Protein AF-A0A5Q4BZB0-F1 (afdb_monomer)

Organism: NCBI:txid2078593

Foldseek 3Di:
DDDDDDDDDDDDDDDDDDDDDDDDDDDDDDDDDDDDDDPDPPPPPPPPPPPPPCPPPDVVVVVVVVVLLVVQLVPPVSQVVVCVVPVDNSVVVVVVCVVCPCVVPPPDDPPVVVVVVVVVVVVVVVVVVVVVVVVVVVVVVD

Solvent-accessible surface area (backbone atoms only — not comparable to full-atom values): 9557 Å² total; per-residue (Å²): 133,84,86,82,89,86,82,90,82,84,88,77,86,83,87,81,80,88,86,85,86,83,92,86,86,81,85,87,88,88,82,86,86,81,92,73,92,72,92,68,82,70,79,78,75,79,71,67,75,74,73,83,71,70,82,82,63,53,68,69,55,53,56,51,48,49,54,50,44,58,57,27,44,78,33,70,68,52,25,51,52,47,21,73,75,72,69,49,53,44,53,57,54,58,57,59,52,57,76,51,64,58,73,78,65,81,73,72,78,54,67,65,61,54,51,53,51,50,54,53,51,52,50,52,51,52,54,50,51,53,51,51,53,51,52,57,51,57,69,70,75,111

Secondary structure (DSSP, 8-state):
--------------------------------PPP------------------GGG--HHHHHHHHHHHHHHHT-HHHHHHHHHHH---HHHHHHHHGGGGGGGTTT---HHHHHHHHHHHHHHHHHHHHHHHHHHHHTT--

Radius of gyration: 41.56 Å; Cα contacts (8 Å, |Δi|>4): 26; chains: 1; bounding box: 82×92×112 Å

pLDDT: mean 72.16, std 22.71, range [32.41, 97.12]

Structure (mmCIF, N/CA/C/O backbone):
data_AF-A0A5Q4BZB0-F1
#
_entry.id   AF-A0A5Q4BZB0-F1
#
loop_
_atom_site.group_PDB
_atom_site.id
_atom_site.type_symbol
_atom_site.label_atom_id
_atom_site.label_alt_id
_atom_site.label_comp_id
_atom_site.label_asym_id
_atom_site.label_entity_id
_atom_site.label_seq_id
_atom_site.pdbx_PDB_ins_code
_atom_site.Cartn_x
_atom_site.Cartn_y
_atom_site.Cartn_z
_atom_site.occupancy
_atom_site.B_iso_or_equiv
_atom_site.auth_seq_id
_atom_site.auth_comp_id
_atom_site.auth_asym_id
_atom_site.auth_atom_id
_atom_site.pdbx_PDB_model_num
ATOM 1 N N . MET A 1 1 ? -21.413 -44.314 48.214 1.00 42.22 1 MET A N 1
ATOM 2 C CA . MET A 1 1 ? -20.699 -43.179 48.841 1.00 42.22 1 MET A CA 1
ATOM 3 C C . MET A 1 1 ? -21.452 -41.899 48.501 1.00 42.22 1 MET A C 1
ATOM 5 O O . MET A 1 1 ? -22.197 -41.896 47.534 1.00 42.22 1 MET A O 1
ATOM 9 N N . LYS A 1 2 ? -21.358 -40.912 49.389 1.00 46.25 2 LYS A N 1
ATOM 10 C CA . LYS A 1 2 ? -22.311 -39.823 49.653 1.00 46.25 2 LYS A CA 1
ATOM 11 C C . LYS A 1 2 ? -22.724 -38.962 48.442 1.00 46.25 2 LYS A C 1
ATOM 13 O O . LYS A 1 2 ? -21.881 -38.518 47.673 1.00 46.25 2 LYS A O 1
ATOM 18 N N . GLN A 1 3 ? -24.032 -38.693 48.387 1.00 47.78 3 GLN A N 1
ATOM 19 C CA . GLN A 1 3 ? -24.663 -37.466 47.884 1.00 47.78 3 GLN A CA 1
ATOM 20 C C . GLN A 1 3 ? -23.951 -36.218 48.414 1.00 47.78 3 GLN A C 1
ATOM 22 O O . GLN A 1 3 ? -23.628 -36.187 49.599 1.00 47.78 3 GL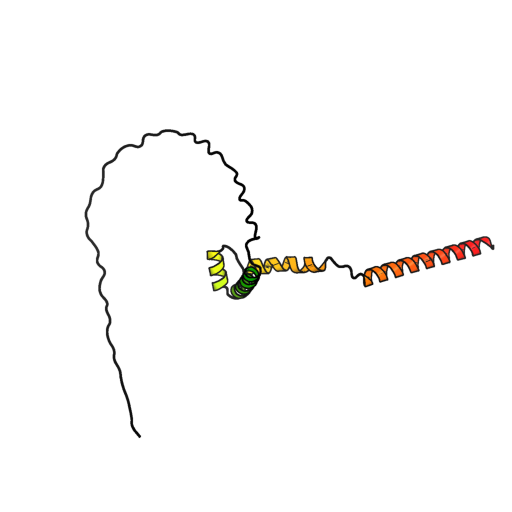N A O 1
ATOM 27 N N . LEU A 1 4 ? -23.861 -35.165 47.599 1.00 50.41 4 LEU A N 1
ATOM 28 C CA . LEU A 1 4 ? -24.091 -33.807 48.087 1.00 50.41 4 LEU A CA 1
ATOM 29 C C . LEU A 1 4 ? -24.712 -32.956 46.967 1.00 50.41 4 LEU A C 1
ATOM 31 O O . LEU A 1 4 ? -24.095 -32.695 45.938 1.00 50.41 4 LEU A O 1
ATOM 35 N N . GLN A 1 5 ? -25.978 -32.608 47.186 1.00 46.75 5 GLN A N 1
ATOM 36 C CA . GLN A 1 5 ? -26.670 -31.464 46.604 1.00 46.75 5 GLN A CA 1
ATOM 37 C C . GLN A 1 5 ? -26.275 -30.209 47.394 1.00 46.75 5 GLN A C 1
ATOM 39 O O . GLN A 1 5 ? -26.107 -30.320 48.608 1.00 46.75 5 GLN A O 1
ATOM 44 N N . SER A 1 6 ? -26.216 -29.057 46.726 1.00 44.56 6 SER A N 1
ATOM 45 C CA . SER A 1 6 ? -26.505 -27.698 47.234 1.00 44.56 6 SER A CA 1
ATOM 46 C C . SER A 1 6 ? -26.038 -26.690 46.164 1.00 44.56 6 SER A C 1
ATOM 48 O O . SER A 1 6 ? -25.091 -26.964 45.437 1.00 44.56 6 SER A O 1
ATOM 50 N N . ASP A 1 7 ? -26.634 -25.528 45.928 1.00 40.44 7 ASP A N 1
ATOM 51 C CA . ASP A 1 7 ? -27.818 -24.899 46.494 1.00 40.44 7 ASP A CA 1
ATOM 52 C C . ASP A 1 7 ? -28.341 -23.871 45.480 1.00 40.44 7 ASP A C 1
ATOM 54 O O . ASP A 1 7 ? -27.577 -23.253 44.735 1.00 40.44 7 ASP A O 1
ATOM 58 N N . VAL A 1 8 ? -29.655 -23.687 45.484 1.00 37.59 8 VAL A N 1
ATOM 59 C CA . VAL A 1 8 ? -30.348 -22.568 44.850 1.00 37.59 8 VAL A CA 1
ATOM 60 C C . VAL A 1 8 ? -30.207 -21.362 45.774 1.00 37.59 8 VAL A C 1
ATOM 62 O O . VAL A 1 8 ? -30.525 -21.458 46.953 1.00 37.59 8 VAL A O 1
ATOM 65 N N . SER A 1 9 ? -29.849 -20.192 45.241 1.00 41.38 9 SER A N 1
ATOM 66 C CA . SER A 1 9 ? -30.293 -18.943 45.862 1.00 41.38 9 SER A CA 1
ATOM 67 C C . SER A 1 9 ? -30.527 -17.858 44.817 1.00 41.38 9 SER A C 1
ATOM 69 O O . SER A 1 9 ? -29.621 -17.400 44.124 1.00 41.38 9 SER A O 1
ATOM 71 N N . GLN A 1 10 ? -31.806 -17.519 44.690 1.00 41.19 10 GLN A N 1
ATOM 72 C CA . GLN A 1 10 ? -32.354 -16.373 43.980 1.00 41.19 10 GLN A CA 1
ATOM 73 C C . GLN A 1 10 ? -32.201 -15.084 44.815 1.00 41.19 10 GLN A C 1
ATOM 75 O O . GLN A 1 10 ? -32.040 -15.143 46.033 1.00 41.19 10 GLN A O 1
ATOM 80 N N . LYS A 1 11 ? -32.531 -13.964 44.147 1.00 34.69 11 LYS A N 1
ATOM 81 C CA . LYS A 1 11 ? -32.977 -12.644 44.659 1.00 34.69 11 LYS A CA 1
ATOM 82 C C . LYS A 1 11 ? -31.821 -11.648 44.875 1.00 34.69 11 LYS A C 1
ATOM 84 O O . LYS A 1 11 ? -30.815 -11.991 45.471 1.00 34.69 11 LYS A O 1
ATOM 89 N N . HIS A 1 12 ? -31.869 -10.406 44.393 1.00 36.38 12 HIS A N 1
ATOM 90 C CA . HIS A 1 12 ? -33.009 -9.498 44.271 1.00 36.38 12 HIS A CA 1
ATOM 91 C C . HIS A 1 12 ? -32.915 -8.579 43.048 1.00 36.38 12 HIS A C 1
ATOM 93 O O . HIS A 1 12 ? -31.840 -8.112 42.678 1.00 36.38 12 HIS A O 1
ATOM 99 N N . GLU A 1 13 ? -34.087 -8.282 42.493 1.00 35.94 13 GLU A N 1
ATOM 100 C CA . GLU A 1 13 ? -34.347 -7.106 41.673 1.00 35.94 13 GLU A CA 1
ATOM 101 C C . GLU A 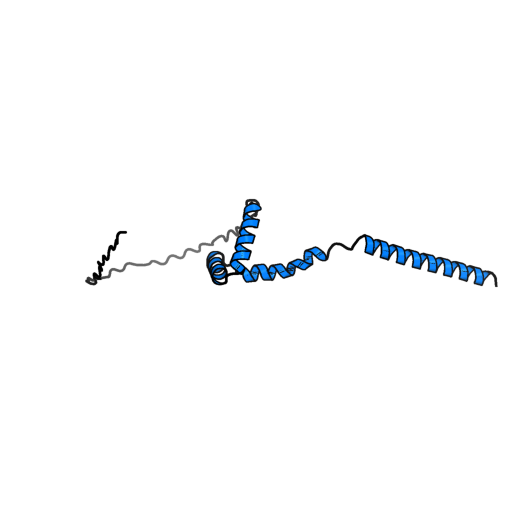1 13 ? -34.215 -5.825 42.507 1.00 35.94 13 GLU A C 1
ATOM 103 O O . GLU A 1 13 ? -34.581 -5.804 43.682 1.00 35.94 13 GLU A O 1
ATOM 108 N N . HIS A 1 14 ? -33.773 -4.741 41.873 1.00 37.31 14 HIS A N 1
ATOM 109 C CA . HIS A 1 14 ? -34.123 -3.391 42.299 1.00 37.31 14 HIS A CA 1
ATOM 110 C C . HIS A 1 14 ? -34.515 -2.594 41.054 1.00 37.31 14 HIS A C 1
ATOM 112 O O . HIS A 1 14 ? -33.680 -2.088 40.307 1.00 37.31 14 HIS A O 1
ATOM 118 N N . VAL A 1 15 ? -35.822 -2.545 40.818 1.00 40.22 15 VAL A N 1
ATOM 119 C CA . VAL A 1 15 ? -36.488 -1.510 40.035 1.00 40.22 15 VAL A CA 1
ATOM 120 C C . VAL A 1 15 ? -36.764 -0.380 41.014 1.00 40.22 15 VAL A C 1
ATOM 122 O O . VAL A 1 15 ? -37.556 -0.601 41.921 1.00 40.22 15 VAL A O 1
ATOM 125 N N . GLU A 1 16 ? -36.178 0.811 40.851 1.00 38.12 16 GLU A N 1
ATOM 126 C CA . GLU A 1 16 ? -36.820 2.006 41.411 1.00 38.12 16 GLU A CA 1
ATOM 127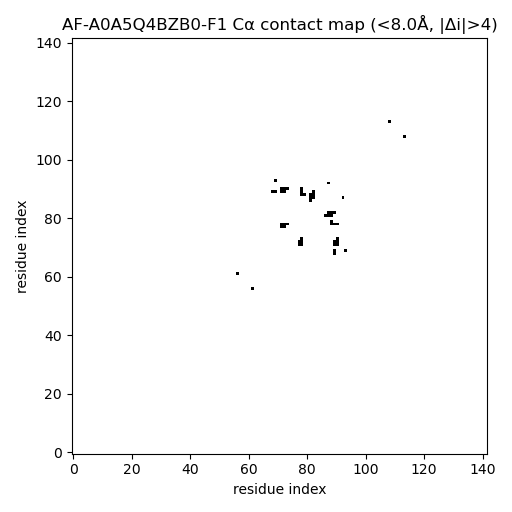 C C . GLU A 1 16 ? -36.385 3.336 40.763 1.00 38.12 16 GLU A C 1
ATOM 129 O O . GLU A 1 16 ? -35.291 3.843 40.980 1.00 38.12 16 GLU A O 1
ATOM 134 N N . LEU A 1 17 ? -37.323 3.859 39.966 1.00 38.44 17 LEU A N 1
ATOM 135 C CA . LEU A 1 17 ? -37.802 5.246 39.873 1.00 38.44 17 LEU A CA 1
ATOM 136 C C . LEU A 1 17 ? -36.871 6.386 39.406 1.00 38.44 17 LEU A C 1
ATOM 138 O O . LEU A 1 17 ? -36.005 6.901 40.107 1.00 38.44 17 LEU A O 1
ATOM 142 N N . LEU A 1 18 ? -37.250 6.904 38.230 1.00 46.09 18 LEU A N 1
ATOM 143 C CA . LEU A 1 18 ? -37.176 8.317 37.848 1.00 46.09 18 LEU A CA 1
ATOM 144 C C . LEU A 1 18 ? -37.685 9.242 38.967 1.00 46.09 18 LEU A C 1
ATOM 146 O O . LEU A 1 18 ? -38.674 8.922 39.628 1.00 46.09 18 LEU A O 1
ATOM 150 N N . PRO A 1 19 ? -37.160 10.474 39.016 1.00 41.56 19 PRO A N 1
ATOM 151 C CA . PRO A 1 19 ? -38.048 11.610 39.232 1.00 41.56 19 PRO A CA 1
ATOM 152 C C . PRO A 1 19 ? -37.891 12.712 38.169 1.00 41.56 19 PRO A C 1
ATOM 154 O O . PRO A 1 19 ? -36.803 13.163 37.828 1.00 41.56 19 PRO A O 1
ATOM 157 N N . SER A 1 20 ? -39.036 13.194 37.701 1.00 36.47 20 SER A N 1
ATOM 158 C CA . SER A 1 20 ? -39.284 14.566 37.231 1.00 36.47 20 SER A CA 1
ATOM 159 C C . SER A 1 20 ? -40.643 14.983 37.831 1.00 36.47 20 SER A C 1
ATOM 161 O O . SER A 1 20 ? -41.348 14.086 38.305 1.00 36.47 20 SER A O 1
ATOM 163 N N . PRO A 1 21 ? -41.125 16.242 37.774 1.00 48.94 21 PRO A N 1
ATOM 164 C CA . PRO A 1 21 ? -40.503 17.556 37.545 1.00 48.94 21 PRO A CA 1
ATOM 165 C C . PRO A 1 21 ? -40.942 18.603 38.613 1.00 48.94 21 PRO A C 1
ATOM 167 O O . PRO A 1 21 ? -41.899 18.373 39.332 1.00 48.94 21 PRO A O 1
ATOM 170 N N . THR A 1 22 ? -40.326 19.791 38.648 1.00 34.47 22 THR A N 1
ATOM 171 C CA . THR A 1 22 ? -40.958 21.118 38.913 1.00 34.47 22 THR A CA 1
ATOM 172 C C . THR A 1 22 ? -39.844 22.159 38.735 1.00 34.47 22 THR A C 1
ATOM 174 O O . THR A 1 22 ? -38.801 22.025 39.361 1.00 34.47 22 THR A O 1
ATOM 177 N N . GLY A 1 23 ? -39.896 23.139 37.834 1.00 35.84 23 GLY A N 1
ATOM 178 C CA . GLY A 1 23 ? -40.979 24.095 37.626 1.00 35.84 23 GLY A CA 1
ATOM 179 C C . GLY A 1 23 ? -40.617 25.378 38.378 1.00 35.84 23 GLY A C 1
ATOM 180 O O . GLY A 1 23 ? -40.589 25.330 39.600 1.00 35.84 23 GLY A O 1
ATOM 181 N N . ASN A 1 24 ? -40.281 26.443 37.628 1.00 41.31 24 ASN A N 1
ATOM 182 C CA . ASN A 1 24 ? -40.153 27.885 37.956 1.00 41.31 24 ASN A CA 1
ATOM 183 C C . ASN A 1 24 ? -38.937 28.425 37.169 1.00 41.31 24 ASN A C 1
ATOM 185 O O . ASN A 1 24 ? -37.824 27.979 37.389 1.00 41.31 24 ASN A O 1
ATOM 189 N N . GLY A 1 25 ? -39.021 29.312 36.181 1.00 34.44 25 GLY A N 1
ATOM 190 C CA . GLY A 1 25 ? -39.971 30.385 35.938 1.00 34.44 25 GLY A CA 1
ATOM 191 C C . GLY A 1 25 ? -39.196 31.709 35.943 1.00 34.44 25 GLY A C 1
ATOM 192 O O . GLY A 1 25 ? -38.702 32.095 36.995 1.00 34.44 25 GLY A O 1
ATOM 193 N N . LYS A 1 26 ? -39.198 32.401 34.787 1.00 36.78 26 LYS A N 1
ATOM 194 C CA . LYS A 1 26 ? -38.843 33.820 34.529 1.00 36.78 26 LYS A CA 1
ATOM 195 C C . LYS A 1 26 ? -37.406 34.142 34.060 1.00 36.78 26 LYS A C 1
ATOM 197 O O . LYS A 1 26 ? -36.499 34.362 34.851 1.00 36.78 26 LYS A O 1
ATOM 202 N N . SER A 1 27 ? -37.257 34.302 32.744 1.00 38.84 27 SER A N 1
ATOM 203 C CA . SER A 1 27 ? -36.548 35.440 32.119 1.00 38.84 27 SER A CA 1
ATOM 204 C C . SER A 1 27 ? -37.443 36.707 32.206 1.00 38.84 27 SER A C 1
ATOM 206 O O . SER A 1 27 ? -38.587 36.550 32.653 1.00 38.84 27 SER A O 1
ATOM 208 N N . PRO A 1 28 ? -37.054 37.940 31.788 1.00 46.25 28 PRO A N 1
ATOM 209 C CA . PRO A 1 28 ? -35.826 38.408 31.110 1.00 46.25 28 PRO A CA 1
ATOM 210 C C . PRO A 1 28 ? -35.229 39.725 31.690 1.00 46.25 28 PRO A C 1
ATOM 212 O O . PRO A 1 28 ? -35.953 40.489 32.314 1.00 46.25 28 PRO A O 1
ATOM 215 N N . THR A 1 29 ? -33.975 40.074 31.365 1.00 32.41 29 THR A N 1
ATOM 216 C CA . THR A 1 29 ? -33.561 41.493 31.223 1.00 32.41 29 THR A CA 1
ATOM 217 C C . THR A 1 29 ? -32.461 41.612 30.166 1.00 32.41 29 THR A C 1
ATOM 219 O O . THR A 1 29 ? -31.488 40.866 30.166 1.00 32.41 29 THR A O 1
ATOM 222 N N . SER A 1 30 ? -32.686 42.541 29.244 1.00 45.66 30 SER A N 1
ATOM 223 C CA . SER A 1 30 ? -31.911 42.885 28.054 1.00 45.66 30 SER A CA 1
ATOM 224 C C . SER A 1 30 ? -30.962 44.036 28.366 1.00 45.66 30 SER A C 1
ATOM 226 O O . SER A 1 30 ? -31.477 45.034 28.847 1.00 45.66 30 SER A O 1
ATOM 228 N N . GLU A 1 31 ? -29.681 43.982 27.974 1.00 41.41 31 GLU A N 1
ATOM 229 C CA . GLU A 1 31 ? -28.897 45.187 27.643 1.00 41.41 31 GLU A CA 1
ATOM 230 C C . GLU A 1 31 ? -27.861 44.929 26.527 1.00 41.41 31 GLU A C 1
ATOM 232 O O . GLU A 1 31 ? -26.879 44.218 26.701 1.00 41.41 31 GLU A O 1
ATOM 237 N N . GLN A 1 32 ? -28.152 45.534 25.369 1.00 44.59 32 GLN A N 1
ATOM 238 C CA . GLN A 1 32 ? -27.268 46.355 24.525 1.00 44.59 32 GLN A CA 1
ATOM 239 C C . GLN A 1 32 ? -25.963 45.748 23.969 1.00 44.59 32 GLN A C 1
ATOM 241 O O . GLN A 1 32 ? -24.938 45.660 24.635 1.00 44.59 32 GLN A O 1
ATOM 246 N N . ILE A 1 33 ? -25.978 45.487 22.657 1.00 47.53 33 ILE A N 1
ATOM 247 C CA . ILE A 1 33 ? -24.783 45.342 21.813 1.00 47.53 33 ILE A CA 1
ATOM 248 C C . ILE A 1 33 ? -24.474 46.714 21.189 1.00 47.53 33 ILE A C 1
ATOM 250 O O . ILE A 1 33 ? -25.327 47.223 20.457 1.00 47.53 33 ILE A O 1
ATOM 254 N N . PRO A 1 34 ? -23.276 47.298 21.374 1.00 39.66 34 PRO A N 1
ATOM 255 C CA . PRO A 1 34 ? -22.774 48.329 20.484 1.00 39.66 34 PRO A CA 1
ATOM 256 C C . PRO A 1 34 ? -21.838 47.717 19.439 1.00 39.66 34 PRO A C 1
ATOM 258 O O . PRO A 1 34 ? -20.850 47.054 19.752 1.00 39.66 34 PRO A O 1
ATOM 261 N N . ALA A 1 35 ? -22.163 47.981 18.177 1.00 48.94 35 ALA A N 1
ATOM 262 C CA . ALA A 1 35 ? -21.311 47.716 17.033 1.00 48.94 35 ALA A CA 1
ATOM 263 C C . ALA A 1 35 ? -20.013 48.530 17.131 1.00 48.94 35 ALA A C 1
ATOM 265 O O . ALA A 1 35 ? -20.060 49.757 17.214 1.00 48.94 35 ALA A O 1
ATOM 266 N N . GLN A 1 36 ? -18.865 47.859 17.050 1.00 44.38 36 GLN A N 1
ATOM 267 C CA . GLN A 1 36 ? -17.601 48.485 16.676 1.00 44.38 36 GLN A CA 1
ATOM 268 C C . GLN A 1 36 ? -16.881 47.577 15.684 1.00 44.38 36 GLN A C 1
ATOM 270 O O . GLN A 1 36 ? -16.566 46.426 15.979 1.00 44.38 36 GLN A O 1
ATOM 275 N N . GLY A 1 37 ? -16.695 48.106 14.474 1.00 50.00 37 GLY A N 1
ATOM 276 C CA . GLY A 1 37 ? -15.858 47.505 13.454 1.00 50.00 37 GLY A CA 1
ATOM 277 C C . GLY A 1 37 ? -14.414 47.469 13.931 1.00 50.00 37 GLY A C 1
ATOM 278 O O . GLY A 1 37 ? -13.875 48.477 14.385 1.00 50.00 37 GLY A O 1
ATOM 279 N N . LEU A 1 38 ? -13.802 46.299 13.809 1.00 46.66 38 LEU A N 1
ATOM 280 C CA . LEU A 1 38 ? -12.364 46.142 13.881 1.00 46.66 38 LEU A CA 1
ATOM 281 C C . LEU A 1 38 ? -11.957 45.306 12.670 1.00 46.66 38 LEU A C 1
ATOM 283 O O . LEU A 1 38 ? -12.049 44.078 12.684 1.00 46.66 38 LEU A O 1
ATOM 287 N N . ASP A 1 39 ? -11.548 46.016 11.618 1.00 49.47 39 ASP A N 1
ATOM 288 C CA . ASP A 1 39 ? -10.632 45.513 10.599 1.00 49.47 39 ASP A CA 1
ATOM 289 C C . ASP A 1 39 ? -9.413 44.948 11.330 1.00 49.47 39 ASP A C 1
ATOM 291 O O . ASP A 1 39 ? -8.473 45.653 11.692 1.00 49.47 39 ASP A O 1
ATOM 295 N N . THR A 1 40 ? -9.462 43.655 11.617 1.00 46.31 40 THR A N 1
ATOM 296 C CA . THR A 1 40 ? -8.267 42.888 11.921 1.00 46.31 40 THR A CA 1
ATOM 297 C C . THR A 1 40 ? -7.878 42.245 10.612 1.00 46.31 40 THR A C 1
ATOM 299 O O . THR A 1 40 ? -8.367 41.176 10.249 1.00 46.31 40 THR A O 1
ATOM 302 N N . PHE A 1 41 ? -7.010 42.953 9.888 1.00 47.38 41 PHE A N 1
ATOM 303 C CA . PHE A 1 41 ? -6.052 42.339 8.985 1.00 47.38 41 PHE A CA 1
ATOM 304 C C . PHE A 1 41 ? -5.408 41.193 9.762 1.00 47.38 41 PHE A C 1
ATOM 306 O O . PHE A 1 41 ? -4.538 41.397 10.604 1.00 47.38 41 PHE A O 1
ATOM 313 N N . ARG A 1 42 ? -5.948 39.989 9.582 1.00 56.94 42 ARG A N 1
ATOM 314 C CA . ARG A 1 42 ? -5.302 38.779 10.045 1.00 56.94 42 ARG A CA 1
ATOM 315 C C . ARG A 1 42 ? -4.165 38.572 9.075 1.00 56.94 42 ARG A C 1
ATOM 317 O O . ARG A 1 42 ? -4.403 38.185 7.933 1.00 56.94 42 ARG A O 1
ATOM 324 N N . ASP A 1 43 ? -2.967 38.900 9.537 1.00 50.72 43 ASP A N 1
ATOM 325 C CA . ASP A 1 43 ? -1.744 38.340 9.001 1.00 50.72 43 ASP A CA 1
ATOM 326 C C . ASP A 1 43 ? -1.953 36.825 8.936 1.00 50.72 43 ASP A C 1
ATOM 328 O O . ASP A 1 43 ? -1.958 36.123 9.951 1.00 50.72 43 ASP A O 1
ATOM 332 N N . ASP A 1 44 ? -2.243 36.349 7.728 1.00 58.41 44 ASP A N 1
ATOM 333 C CA . ASP A 1 44 ? -2.120 34.957 7.337 1.00 58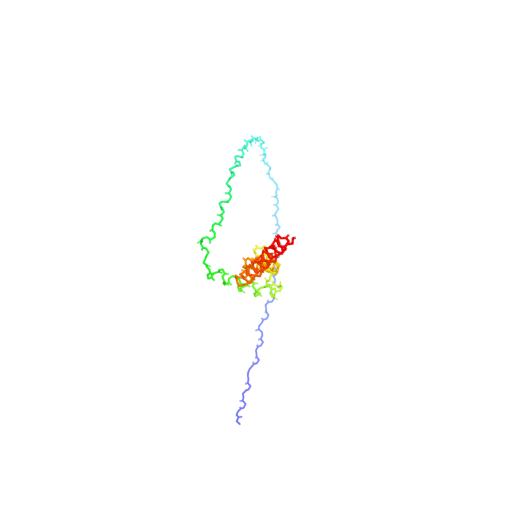.41 44 ASP A CA 1
ATOM 334 C C . ASP A 1 44 ? -0.619 34.663 7.390 1.00 58.41 44 ASP A C 1
ATOM 336 O O . ASP A 1 44 ? 0.100 34.729 6.393 1.00 58.41 44 ASP A O 1
ATOM 340 N N . ASP A 1 45 ? -0.114 34.468 8.612 1.00 54.28 45 ASP A N 1
ATOM 341 C CA . ASP A 1 45 ? 1.170 33.835 8.851 1.00 54.28 45 ASP A CA 1
ATOM 342 C C . ASP A 1 45 ? 1.024 32.423 8.305 1.00 54.28 45 ASP A C 1
ATOM 344 O O . ASP A 1 45 ? 0.561 31.501 8.987 1.00 54.28 45 ASP A O 1
ATOM 348 N N . GLY A 1 46 ? 1.361 32.306 7.019 1.00 60.81 46 GLY A N 1
ATOM 349 C CA . GLY A 1 46 ? 1.585 31.081 6.280 1.00 60.81 46 GLY A CA 1
ATOM 350 C C . GLY A 1 46 ? 2.734 30.302 6.902 1.00 60.81 46 GLY A C 1
ATOM 351 O O . GLY A 1 46 ? 3.747 30.032 6.254 1.00 60.81 46 GLY A O 1
ATOM 352 N N . SER A 1 47 ? 2.552 29.903 8.159 1.00 60.00 47 SER A N 1
ATOM 353 C CA . SER A 1 47 ? 3.240 28.804 8.793 1.00 60.00 47 SER A CA 1
ATOM 354 C C . SER A 1 47 ? 2.850 27.559 8.009 1.00 60.00 47 SER A C 1
ATOM 356 O O . SER A 1 47 ? 1.933 26.807 8.333 1.00 60.00 47 SER A O 1
ATOM 358 N N . VAL A 1 48 ? 3.554 27.378 6.889 1.00 65.12 48 VAL A N 1
ATOM 359 C CA . VAL A 1 48 ? 3.662 26.113 6.183 1.00 65.12 48 VAL A CA 1
ATOM 360 C C . VAL A 1 48 ? 3.863 25.075 7.280 1.00 65.12 48 VAL A C 1
ATOM 362 O O . VAL A 1 48 ? 4.830 25.218 8.041 1.00 65.12 48 VAL A O 1
ATOM 365 N N . PRO A 1 49 ? 2.952 24.098 7.443 1.00 62.75 49 PRO A N 1
ATOM 366 C CA . PRO A 1 49 ? 3.117 23.090 8.467 1.00 62.75 49 PRO A CA 1
ATOM 367 C C . PRO A 1 49 ? 4.476 22.464 8.199 1.00 62.75 49 PRO A C 1
ATOM 369 O O . PRO A 1 49 ? 4.699 21.891 7.130 1.00 62.75 49 PRO A O 1
ATOM 372 N N . LYS A 1 50 ? 5.420 22.691 9.123 1.00 61.69 50 LYS A N 1
ATOM 373 C CA . LYS A 1 50 ? 6.739 22.072 9.066 1.00 61.69 50 LYS A CA 1
ATOM 374 C C . LYS A 1 50 ? 6.461 20.592 8.881 1.00 61.69 50 LYS A C 1
ATOM 376 O O . LYS A 1 50 ? 5.784 20.007 9.728 1.00 61.69 50 LYS A O 1
ATOM 381 N N . GLY A 1 51 ? 6.878 20.063 7.729 1.00 59.31 51 GLY A N 1
ATOM 382 C CA . GLY A 1 51 ? 6.695 18.663 7.387 1.00 59.31 51 GLY A CA 1
ATOM 383 C C . GLY A 1 51 ? 7.074 17.844 8.606 1.00 59.31 51 GLY A C 1
ATOM 384 O O . GLY A 1 51 ? 8.117 18.093 9.212 1.00 59.31 51 GLY A O 1
ATOM 385 N N . GLN A 1 52 ? 6.154 16.986 9.032 1.00 64.19 52 GLN A N 1
ATOM 386 C CA . GLN A 1 52 ? 6.409 16.041 10.102 1.00 64.19 52 GLN A CA 1
ATOM 387 C C . GLN A 1 52 ? 7.537 15.155 9.579 1.00 64.19 52 GLN A C 1
ATOM 389 O O . GLN A 1 52 ? 7.333 14.321 8.705 1.00 64.19 52 GLN A O 1
ATOM 394 N N . ASP A 1 53 ? 8.762 15.476 9.981 1.00 76.31 53 ASP A N 1
ATOM 395 C CA . ASP A 1 53 ? 9.919 14.654 9.692 1.00 76.31 53 ASP A CA 1
ATOM 396 C C . ASP A 1 53 ? 9.705 13.360 10.481 1.00 76.31 53 ASP A C 1
ATOM 398 O O . ASP A 1 53 ? 9.851 13.384 11.699 1.00 76.31 53 ASP A O 1
ATOM 402 N N . ASP A 1 54 ? 9.417 12.245 9.803 1.00 82.00 54 ASP A N 1
ATOM 403 C CA . ASP A 1 54 ? 9.214 10.900 10.390 1.00 82.00 54 ASP A CA 1
ATOM 404 C C . ASP A 1 54 ? 10.479 10.321 11.080 1.00 82.00 54 ASP A C 1
ATOM 406 O O . ASP A 1 54 ? 10.615 9.118 11.293 1.00 82.00 54 ASP A O 1
ATOM 410 N N . LYS A 1 55 ? 11.459 11.170 11.405 1.00 82.75 55 LYS A N 1
ATOM 411 C CA . LYS A 1 55 ? 12.762 10.816 11.987 1.00 82.75 55 LYS A CA 1
ATOM 412 C C . LYS A 1 55 ? 12.656 10.298 13.421 1.00 82.75 55 LYS A C 1
ATOM 414 O O . LYS A 1 55 ? 13.628 9.742 13.926 1.00 82.75 55 LYS A O 1
ATOM 419 N N . ASP A 1 56 ? 11.533 10.536 14.087 1.00 86.12 56 ASP A N 1
ATOM 420 C CA . ASP A 1 56 ? 11.235 10.078 15.442 1.00 86.12 56 ASP A CA 1
ATOM 421 C C . ASP A 1 56 ? 10.468 8.745 15.480 1.00 86.12 56 ASP A C 1
ATOM 423 O O . ASP A 1 56 ? 10.253 8.201 16.564 1.00 86.12 56 ASP A O 1
ATOM 427 N N . ILE A 1 57 ? 10.097 8.188 14.323 1.00 89.50 57 ILE A N 1
ATOM 428 C CA . ILE A 1 57 ? 9.370 6.921 14.235 1.00 89.50 57 ILE A CA 1
ATOM 429 C C . ILE A 1 57 ? 10.365 5.751 14.220 1.00 89.50 57 ILE A C 1
ATOM 431 O O . ILE A 1 57 ? 11.192 5.632 13.319 1.00 89.50 57 ILE A O 1
ATOM 435 N N . ASP A 1 58 ? 10.277 4.863 15.215 1.00 94.50 58 ASP A N 1
ATOM 436 C CA . ASP A 1 58 ? 11.080 3.634 15.273 1.00 94.50 58 ASP A CA 1
ATOM 437 C C . ASP A 1 58 ? 10.563 2.609 14.246 1.00 94.50 58 ASP A C 1
ATOM 439 O O . ASP A 1 58 ? 9.369 2.291 14.210 1.00 94.50 58 ASP A O 1
ATOM 443 N N . ASP A 1 59 ? 11.464 2.024 13.451 1.00 94.19 59 ASP A N 1
ATOM 444 C CA . ASP A 1 59 ? 11.166 0.940 12.504 1.00 94.19 59 ASP A CA 1
ATOM 445 C C . ASP A 1 59 ? 10.385 -0.213 13.157 1.00 94.19 59 ASP A C 1
ATOM 447 O O . ASP A 1 59 ? 9.529 -0.844 12.530 1.00 94.19 59 ASP A O 1
ATOM 451 N N . ARG A 1 60 ? 10.642 -0.499 14.439 1.00 96.06 60 ARG A N 1
ATOM 452 C CA . ARG A 1 60 ? 9.899 -1.504 15.207 1.00 96.06 60 ARG A CA 1
ATOM 453 C C . ARG A 1 60 ? 8.415 -1.166 15.286 1.00 96.06 60 ARG A C 1
ATOM 455 O O . ARG A 1 60 ? 7.584 -2.066 15.142 1.00 96.06 60 ARG A O 1
ATOM 462 N N . ASP A 1 61 ? 8.088 0.100 15.516 1.00 95.19 61 ASP A N 1
ATOM 463 C CA . ASP A 1 61 ? 6.710 0.571 15.603 1.00 95.19 61 ASP A CA 1
ATOM 464 C C . ASP A 1 61 ? 6.058 0.602 14.223 1.00 95.19 61 ASP A C 1
ATOM 466 O O . ASP A 1 61 ? 4.899 0.200 14.101 1.00 95.19 61 ASP A O 1
ATOM 470 N N . VAL A 1 62 ? 6.812 0.939 13.170 1.00 95.00 62 VAL A N 1
ATOM 471 C CA . VAL A 1 62 ? 6.347 0.836 11.776 1.00 95.00 62 VAL A CA 1
ATOM 472 C C . VAL A 1 62 ? 5.962 -0.603 11.434 1.00 95.00 62 VAL A C 1
ATOM 474 O O . VAL A 1 62 ? 4.846 -0.867 10.983 1.00 95.00 62 VAL A O 1
ATOM 477 N N . LEU A 1 63 ? 6.854 -1.563 11.692 1.00 96.38 63 LEU A N 1
ATOM 478 C CA . LEU A 1 63 ? 6.613 -2.979 11.403 1.00 96.38 63 LEU A CA 1
ATOM 479 C C . LEU A 1 63 ? 5.462 -3.545 12.242 1.00 96.38 63 LEU A C 1
ATOM 481 O O . LEU A 1 63 ? 4.641 -4.326 11.751 1.00 96.38 63 LEU A O 1
ATOM 485 N N . ARG A 1 64 ? 5.361 -3.135 13.510 1.00 97.12 64 ARG A N 1
ATOM 486 C CA . ARG A 1 64 ? 4.244 -3.518 14.377 1.00 97.12 64 ARG A CA 1
ATOM 487 C C . ARG A 1 64 ? 2.925 -2.930 13.877 1.00 97.12 64 ARG A C 1
ATOM 489 O O . ARG A 1 64 ? 1.928 -3.649 13.825 1.00 97.12 64 ARG A O 1
ATOM 496 N N . GLY A 1 65 ? 2.932 -1.662 13.476 1.00 95.25 65 GLY A N 1
ATOM 497 C CA . GLY A 1 65 ? 1.796 -0.971 12.878 1.00 95.25 65 GLY A CA 1
ATOM 498 C C . GLY A 1 65 ? 1.323 -1.652 11.597 1.00 95.25 65 GLY A C 1
ATOM 499 O O . GLY A 1 65 ? 0.126 -1.883 11.442 1.00 95.25 65 GLY A O 1
ATOM 500 N N . LEU A 1 66 ? 2.248 -2.075 10.730 1.00 96.62 66 LEU A N 1
ATOM 501 C CA . LEU A 1 66 ? 1.917 -2.822 9.516 1.00 96.62 66 LEU A CA 1
ATOM 502 C C . LEU A 1 66 ? 1.224 -4.155 9.830 1.00 96.62 66 LEU A C 1
ATOM 504 O O . LEU A 1 66 ? 0.210 -4.472 9.216 1.00 96.62 66 LEU A O 1
ATOM 508 N N . ASN A 1 67 ? 1.705 -4.917 10.814 1.00 96.38 67 ASN A N 1
ATOM 509 C CA . ASN A 1 67 ? 1.048 -6.167 11.218 1.00 96.38 67 ASN A CA 1
ATOM 510 C C . ASN A 1 67 ? -0.373 -5.939 11.754 1.00 96.38 67 ASN A C 1
ATOM 512 O O . ASN A 1 67 ? -1.287 -6.711 11.448 1.00 96.38 67 ASN A O 1
ATOM 516 N N . ILE A 1 68 ? -0.573 -4.867 12.527 1.00 95.62 68 ILE A N 1
ATOM 517 C CA . ILE A 1 68 ? -1.904 -4.461 12.997 1.00 95.62 68 ILE A CA 1
ATOM 518 C C . ILE A 1 68 ? -2.784 -4.091 11.803 1.00 95.62 68 ILE A C 1
ATOM 520 O O . ILE A 1 68 ? -3.917 -4.551 11.725 1.00 95.62 68 ILE A O 1
ATOM 524 N N . ALA A 1 69 ? -2.258 -3.321 10.851 1.00 96.38 69 ALA A N 1
ATOM 525 C CA . ALA A 1 69 ? -2.974 -2.923 9.648 1.00 96.38 69 ALA A CA 1
ATOM 526 C C . ALA A 1 69 ? -3.394 -4.133 8.797 1.00 96.38 69 ALA A C 1
ATOM 528 O O . ALA A 1 69 ? -4.548 -4.220 8.386 1.00 96.38 69 ALA A O 1
ATOM 529 N N . ILE A 1 70 ? -2.500 -5.102 8.586 1.00 95.75 70 ILE A N 1
ATOM 530 C CA . ILE A 1 70 ? -2.813 -6.347 7.869 1.00 95.75 70 ILE A CA 1
ATOM 531 C C . ILE A 1 70 ? -3.929 -7.110 8.590 1.00 95.75 70 ILE A C 1
ATOM 533 O O . ILE A 1 70 ? -4.887 -7.544 7.954 1.00 95.75 70 ILE A O 1
ATOM 537 N N . SER A 1 71 ? -3.838 -7.229 9.918 1.00 95.75 71 SER A N 1
ATOM 538 C CA . SER A 1 71 ? -4.849 -7.918 10.730 1.00 95.75 71 SER A CA 1
ATOM 539 C C . SER A 1 71 ? -6.204 -7.205 10.673 1.00 95.75 71 SER A C 1
ATOM 541 O O . SER A 1 71 ? -7.233 -7.848 10.491 1.00 95.75 71 SER A O 1
ATOM 543 N N . ALA A 1 72 ? -6.202 -5.875 10.768 1.00 96.75 72 ALA A N 1
ATOM 544 C CA . ALA A 1 72 ? -7.400 -5.049 10.694 1.00 96.75 72 ALA A CA 1
ATOM 545 C C . ALA A 1 72 ? -8.038 -5.067 9.302 1.00 96.75 72 ALA A C 1
ATOM 547 O O . ALA A 1 72 ? -9.251 -5.091 9.198 1.00 96.75 72 ALA A O 1
ATOM 548 N N . ALA A 1 73 ? -7.261 -5.109 8.218 1.00 96.25 73 ALA A N 1
ATOM 549 C CA . ALA A 1 73 ? -7.819 -5.157 6.866 1.00 96.25 73 ALA A CA 1
ATOM 550 C C . ALA A 1 73 ? -8.647 -6.432 6.598 1.00 96.25 73 ALA A C 1
ATOM 552 O O . ALA A 1 73 ? -9.571 -6.405 5.771 1.00 96.25 73 ALA A O 1
ATOM 553 N N . CYS A 1 74 ? -8.328 -7.525 7.301 1.00 96.50 74 CYS A N 1
ATOM 554 C CA . CYS A 1 74 ? -9.052 -8.795 7.250 1.00 96.50 74 CYS A CA 1
ATOM 555 C C . CYS A 1 74 ? -10.407 -8.755 7.978 1.00 96.50 74 CYS A C 1
ATOM 557 O O . CYS A 1 74 ? -11.261 -9.587 7.679 1.00 96.50 74 CYS A O 1
ATOM 559 N N . ASP A 1 75 ? -10.624 -7.796 8.881 1.00 96.56 75 ASP A N 1
ATOM 560 C CA . ASP A 1 75 ? -11.849 -7.651 9.673 1.00 96.56 75 ASP A CA 1
ATOM 561 C C . ASP A 1 75 ? -12.522 -6.303 9.369 1.00 96.56 75 ASP A C 1
ATOM 563 O O . ASP A 1 75 ? -11.968 -5.229 9.593 1.00 96.56 75 ASP A O 1
ATOM 567 N N . GLU A 1 76 ? -13.739 -6.342 8.827 1.00 95.44 76 GLU A N 1
ATOM 568 C CA . GLU A 1 76 ? -14.435 -5.126 8.399 1.00 95.44 76 GLU A CA 1
ATOM 569 C C . GLU A 1 76 ? -14.846 -4.211 9.559 1.00 95.44 76 GLU A C 1
ATOM 571 O O . GLU A 1 76 ? -14.846 -2.990 9.395 1.00 95.44 76 GLU A O 1
ATOM 576 N N . GLU A 1 77 ? -15.148 -4.768 10.733 1.00 96.50 77 GLU A N 1
ATOM 577 C CA . GLU A 1 77 ? -15.525 -3.976 11.906 1.00 96.50 77 GLU A CA 1
ATOM 578 C C . GLU A 1 77 ? -14.304 -3.258 12.485 1.00 96.50 77 GLU A C 1
ATOM 580 O O . GLU A 1 77 ? -14.372 -2.072 12.827 1.00 96.50 77 GLU A O 1
ATOM 585 N N . VAL A 1 78 ? -13.158 -3.944 12.524 1.00 95.94 78 VAL A N 1
ATOM 586 C CA . VAL A 1 78 ? -11.895 -3.358 12.988 1.00 95.94 78 VAL A CA 1
ATOM 587 C C . VAL A 1 78 ? -11.377 -2.311 11.995 1.00 95.94 78 VAL A C 1
ATOM 589 O O . VAL A 1 78 ? -10.987 -1.224 12.425 1.00 95.94 78 VAL A O 1
ATOM 592 N N . ASP A 1 79 ? -11.424 -2.568 10.680 1.00 96.50 79 ASP A N 1
ATOM 593 C CA . ASP A 1 79 ? -11.091 -1.567 9.649 1.00 96.50 79 ASP A CA 1
ATOM 594 C C . ASP A 1 79 ? -11.984 -0.322 9.774 1.00 96.50 79 ASP A C 1
ATOM 596 O O . ASP A 1 79 ? -11.486 0.806 9.748 1.00 96.50 79 ASP A O 1
ATOM 600 N N . ALA A 1 80 ? -13.295 -0.502 9.981 1.00 97.00 80 ALA A N 1
ATOM 601 C CA . ALA A 1 80 ? -14.230 0.604 10.173 1.00 97.00 80 ALA A CA 1
ATOM 602 C C . ALA A 1 80 ? -13.941 1.407 11.454 1.00 97.00 80 ALA A C 1
ATOM 604 O O . ALA A 1 80 ? -13.975 2.642 11.423 1.00 97.00 80 ALA A O 1
ATOM 605 N N . TRP A 1 81 ? -13.613 0.733 12.561 1.00 96.94 81 TRP A N 1
ATOM 606 C CA . TRP A 1 81 ? -13.250 1.389 13.818 1.00 96.94 81 TRP A CA 1
ATOM 607 C C . TRP A 1 81 ? -11.955 2.199 13.688 1.00 96.94 81 TRP A C 1
ATOM 609 O O . TRP A 1 81 ? -11.916 3.368 14.087 1.00 96.94 81 TRP A O 1
ATOM 619 N N . ILE A 1 82 ? -10.912 1.630 13.072 1.00 95.12 82 ILE A N 1
ATOM 620 C CA . ILE A 1 82 ? -9.658 2.360 12.847 1.00 95.12 82 ILE A CA 1
ATOM 621 C C . ILE A 1 82 ? -9.898 3.530 11.897 1.00 95.12 82 ILE A C 1
ATOM 623 O O . ILE A 1 82 ? -9.453 4.637 12.190 1.00 95.12 82 ILE A O 1
ATOM 627 N N . ARG A 1 83 ? -10.681 3.347 10.830 1.00 96.50 83 ARG A N 1
ATOM 628 C CA . ARG A 1 83 ? -11.069 4.435 9.926 1.00 96.50 83 ARG A CA 1
ATOM 629 C C . ARG A 1 83 ? -11.767 5.575 10.661 1.00 96.50 83 ARG A C 1
ATOM 631 O O . ARG A 1 83 ? -11.519 6.733 10.343 1.00 96.50 83 ARG A O 1
ATOM 638 N N . GLN A 1 84 ? -12.627 5.284 11.632 1.00 96.50 84 GLN A N 1
ATOM 639 C CA . GLN A 1 84 ? -13.281 6.328 12.420 1.00 96.50 84 GLN A CA 1
ATOM 640 C C . GLN A 1 84 ? -12.280 7.112 13.285 1.00 96.50 84 GLN A C 1
ATOM 642 O O . GLN A 1 84 ? -12.475 8.303 13.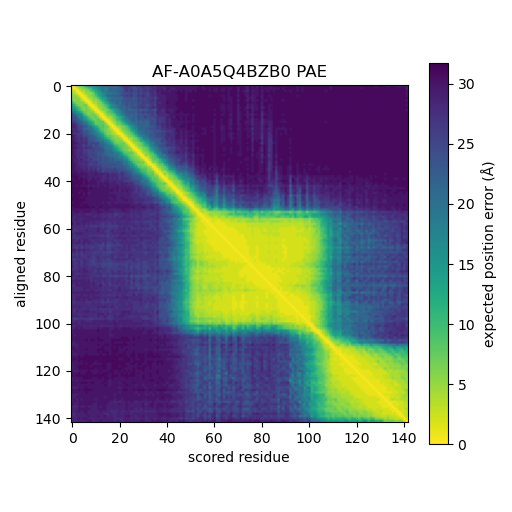516 1.00 96.50 84 GLN A O 1
ATOM 647 N N . LYS A 1 85 ? -11.213 6.458 13.759 1.00 96.12 85 LYS A N 1
ATOM 648 C CA . LYS A 1 85 ? -10.179 7.071 14.604 1.00 96.12 85 LYS A CA 1
ATOM 649 C C . LYS A 1 85 ? -9.099 7.815 13.823 1.00 96.12 85 LYS A C 1
ATOM 651 O O . LYS A 1 85 ? -8.705 8.896 14.243 1.00 96.12 85 LYS A O 1
ATOM 656 N N . THR A 1 86 ? -8.609 7.241 12.729 1.00 94.31 86 THR A N 1
ATOM 657 C CA . THR A 1 86 ? -7.449 7.744 11.972 1.00 94.31 86 THR A CA 1
ATOM 658 C C . THR A 1 86 ? -7.830 8.353 10.626 1.00 94.31 86 THR A C 1
ATOM 660 O O . THR A 1 86 ? -7.015 9.023 10.003 1.00 94.31 86 THR A O 1
ATOM 663 N N . GLY A 1 87 ? -9.049 8.106 10.139 1.00 95.44 87 GLY A N 1
ATOM 664 C CA . GLY A 1 87 ? -9.495 8.484 8.795 1.00 95.44 87 GLY A CA 1
ATOM 665 C C . GLY A 1 87 ? -9.035 7.527 7.690 1.00 95.44 87 GLY A C 1
ATOM 666 O O . GLY A 1 87 ? -9.510 7.629 6.55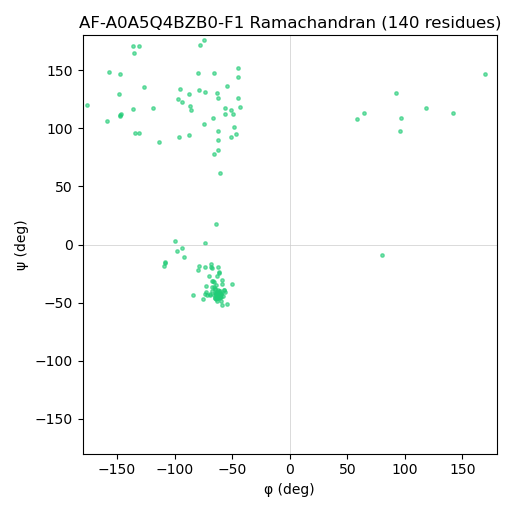7 1.00 95.44 87 GLY A O 1
ATOM 667 N N . VAL A 1 88 ? -8.152 6.572 7.994 1.00 95.31 88 VAL A N 1
ATOM 668 C CA . VAL A 1 88 ? -7.543 5.689 6.993 1.00 95.31 88 VAL A CA 1
ATOM 669 C C . VAL A 1 88 ? -8.411 4.459 6.758 1.00 95.31 88 VAL A C 1
ATOM 671 O O . VAL A 1 88 ? -8.788 3.753 7.686 1.00 95.31 88 VAL A O 1
ATOM 674 N N . ARG A 1 89 ? -8.703 4.172 5.486 1.00 96.12 89 ARG A N 1
ATOM 675 C CA . ARG A 1 89 ? -9.315 2.906 5.0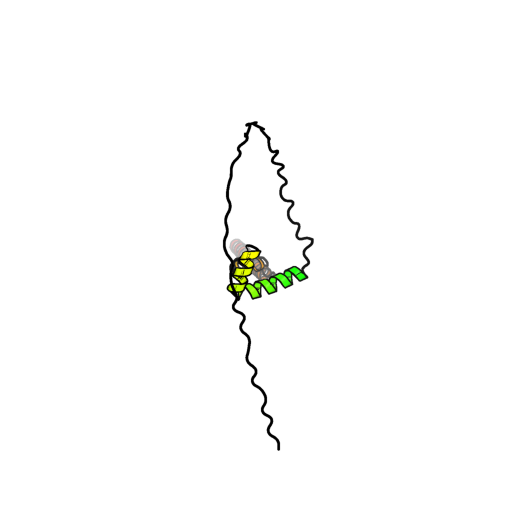61 1.00 96.12 89 ARG A CA 1
ATOM 676 C C . ARG A 1 89 ? -8.207 1.897 4.807 1.00 96.12 89 ARG A C 1
ATOM 678 O O . ARG A 1 89 ? -7.665 1.884 3.703 1.00 96.12 89 ARG A O 1
ATOM 685 N N . ILE A 1 90 ? -7.863 1.076 5.791 1.00 96.75 90 ILE A N 1
ATOM 686 C CA . ILE A 1 90 ? -6.677 0.215 5.726 1.00 96.75 90 ILE A CA 1
ATOM 687 C C . ILE A 1 90 ? -6.798 -0.777 4.573 1.00 96.75 90 ILE A C 1
ATOM 689 O O . ILE A 1 90 ? -5.868 -0.907 3.779 1.00 96.75 90 ILE A O 1
ATOM 693 N N . ARG A 1 91 ? -7.972 -1.397 4.398 1.00 96.31 91 ARG A N 1
ATOM 694 C CA . ARG A 1 91 ? -8.214 -2.328 3.281 1.00 96.31 91 ARG A CA 1
ATOM 695 C C . ARG A 1 91 ? -7.967 -1.680 1.913 1.00 96.31 91 ARG A C 1
ATOM 697 O O . ARG A 1 91 ? -7.421 -2.316 1.017 1.00 96.31 91 ARG A O 1
ATOM 704 N N . ARG A 1 92 ? -8.353 -0.408 1.750 1.00 97.06 92 ARG A N 1
ATOM 705 C CA . ARG A 1 92 ? -8.139 0.347 0.505 1.00 97.06 92 ARG A CA 1
ATOM 706 C C . ARG A 1 92 ? -6.683 0.767 0.350 1.00 97.06 92 ARG A C 1
ATOM 708 O O . ARG A 1 92 ? -6.112 0.526 -0.701 1.00 97.06 92 ARG A O 1
ATOM 715 N N . PHE A 1 93 ? -6.094 1.314 1.407 1.00 95.31 93 PHE A N 1
ATOM 716 C CA . PHE A 1 93 ? -4.696 1.726 1.444 1.00 95.31 93 PHE A CA 1
ATOM 717 C C . PHE A 1 93 ? -3.758 0.577 1.057 1.00 95.31 93 PHE A C 1
ATOM 719 O O . PHE A 1 93 ? -2.968 0.721 0.130 1.00 95.31 93 PHE A O 1
ATOM 726 N N . LEU A 1 94 ? -3.901 -0.595 1.688 1.00 95.38 94 LEU A N 1
ATOM 727 C CA . LEU A 1 94 ? -3.089 -1.769 1.359 1.00 95.38 94 LEU A CA 1
ATOM 728 C C . LEU A 1 94 ? -3.338 -2.274 -0.071 1.00 95.38 94 LEU A C 1
ATOM 730 O O . LEU A 1 94 ? -2.403 -2.719 -0.730 1.00 95.38 94 LEU A O 1
ATOM 734 N N . ALA A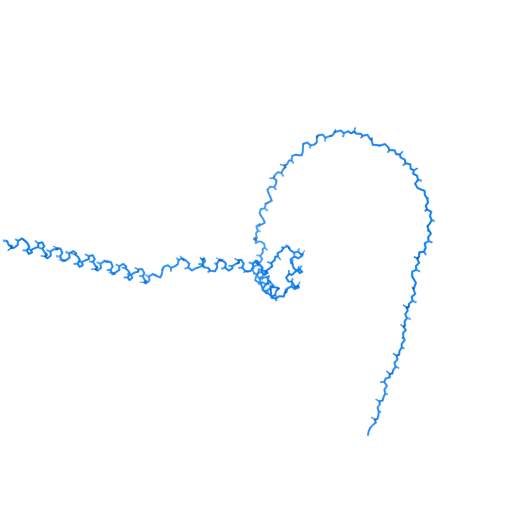 1 95 ? -4.572 -2.189 -0.580 1.00 95.38 95 ALA A N 1
ATOM 735 C CA . ALA A 1 95 ? -4.863 -2.539 -1.970 1.00 95.38 95 ALA A CA 1
ATOM 736 C C . ALA A 1 95 ? -4.186 -1.581 -2.962 1.00 95.38 95 ALA A C 1
ATOM 738 O O . ALA A 1 95 ? -3.712 -2.021 -4.008 1.00 95.38 95 ALA A O 1
ATOM 739 N N . ASP A 1 96 ? -4.107 -0.294 -2.628 1.00 94.44 96 ASP A N 1
ATOM 740 C CA . ASP A 1 96 ? -3.454 0.711 -3.461 1.00 94.44 96 ASP A CA 1
ATOM 741 C C . ASP A 1 96 ? -1.919 0.520 -3.467 1.00 94.44 96 ASP A C 1
ATOM 743 O O . ASP A 1 96 ? -1.279 0.779 -4.488 1.00 94.44 96 ASP A O 1
ATOM 747 N N . LEU A 1 97 ? -1.328 -0.054 -2.404 1.00 91.38 97 LEU A N 1
ATOM 748 C CA . LEU A 1 97 ? 0.094 -0.443 -2.383 1.00 91.38 97 LEU A CA 1
ATOM 749 C C . LEU A 1 97 ? 0.452 -1.492 -3.448 1.00 91.38 97 LEU A C 1
ATOM 751 O O . LEU A 1 97 ? 1.596 -1.540 -3.900 1.00 91.38 97 LEU A O 1
ATOM 755 N N . LYS A 1 98 ? -0.517 -2.292 -3.910 1.00 88.62 98 LYS A N 1
ATOM 756 C CA . LYS A 1 98 ? -0.299 -3.277 -4.981 1.00 88.62 98 LYS A CA 1
ATOM 757 C C . LYS A 1 98 ? 0.202 -2.635 -6.277 1.00 88.62 98 LYS A C 1
ATOM 759 O O . LYS A 1 98 ? 0.954 -3.261 -7.016 1.00 88.62 98 LYS A O 1
ATOM 764 N N . ALA A 1 99 ? -0.175 -1.385 -6.549 1.00 88.06 99 ALA A N 1
ATOM 765 C CA . ALA A 1 99 ? 0.300 -0.664 -7.729 1.00 88.06 99 ALA A CA 1
ATOM 766 C C . ALA A 1 99 ? 1.827 -0.459 -7.733 1.00 88.06 99 ALA A C 1
ATOM 768 O O . ALA A 1 99 ? 2.403 -0.217 -8.790 1.00 88.06 99 ALA A O 1
ATOM 769 N N . PHE A 1 100 ? 2.481 -0.572 -6.573 1.00 84.88 100 PHE A N 1
ATOM 770 C CA . PHE A 1 100 ? 3.917 -0.361 -6.419 1.00 84.88 100 PHE A CA 1
ATOM 771 C C . PHE A 1 100 ? 4.735 -1.660 -6.431 1.00 84.88 100 PHE A C 1
ATOM 773 O O . PHE A 1 100 ? 5.960 -1.594 -6.464 1.00 84.88 100 PHE A O 1
ATOM 780 N N . GLU A 1 101 ? 4.095 -2.835 -6.462 1.00 81.12 101 GLU A N 1
ATOM 781 C CA . GLU A 1 101 ? 4.784 -4.136 -6.507 1.00 81.12 101 GLU A CA 1
ATOM 782 C C . GLU A 1 101 ? 5.700 -4.258 -7.739 1.00 81.12 101 GLU A C 1
ATOM 784 O O . GLU A 1 101 ? 6.792 -4.815 -7.663 1.00 81.12 101 GLU A O 1
ATOM 789 N N . THR A 1 102 ? 5.305 -3.660 -8.866 1.00 69.44 102 THR A N 1
ATOM 790 C CA . THR A 1 102 ? 6.071 -3.706 -10.118 1.00 69.44 102 THR A CA 1
ATOM 791 C C . THR A 1 102 ? 7.241 -2.722 -10.155 1.00 69.44 102 THR A C 1
ATOM 793 O O . THR A 1 102 ? 8.198 -2.948 -10.889 1.00 69.44 102 THR A O 1
ATOM 796 N N . LEU A 1 103 ? 7.226 -1.659 -9.341 1.00 62.75 103 LEU A N 1
ATOM 797 C CA . LEU A 1 103 ? 8.288 -0.640 -9.329 1.00 62.75 103 LEU A CA 1
ATOM 798 C C . LEU A 1 103 ? 9.629 -1.177 -8.805 1.00 62.75 103 LEU A C 1
ATOM 800 O O . LEU A 1 103 ? 10.670 -0.595 -9.099 1.00 62.75 103 LEU A O 1
ATOM 804 N N . GLY A 1 104 ? 9.619 -2.290 -8.066 1.00 58.16 104 GLY A N 1
ATOM 805 C CA . GLY A 1 104 ? 10.836 -2.978 -7.627 1.00 58.16 104 GLY A CA 1
ATOM 806 C C . GLY A 1 104 ? 11.502 -3.841 -8.707 1.00 58.16 104 GLY A C 1
ATOM 807 O O . GLY A 1 104 ? 12.681 -4.159 -8.571 1.00 58.16 104 GLY A O 1
ATOM 808 N N . ASP A 1 105 ? 10.779 -4.200 -9.775 1.00 57.47 105 ASP A N 1
ATOM 809 C CA . ASP A 1 105 ? 11.218 -5.192 -10.772 1.00 57.47 105 ASP A CA 1
ATOM 810 C C . ASP A 1 105 ? 11.591 -4.566 -12.135 1.00 57.47 105 ASP A C 1
ATOM 812 O O . ASP A 1 105 ? 12.313 -5.162 -12.934 1.00 57.47 105 ASP A O 1
ATOM 816 N N . GLU A 1 106 ? 11.194 -3.316 -12.409 1.00 54.06 106 GLU A N 1
ATOM 817 C CA . GLU A 1 106 ? 11.481 -2.652 -13.698 1.00 54.06 106 GLU A CA 1
ATOM 818 C C . GLU A 1 106 ? 12.949 -2.199 -13.884 1.00 54.06 106 GLU A C 1
ATOM 820 O O . GLU A 1 106 ? 13.307 -1.623 -14.914 1.00 54.06 106 GLU A O 1
ATOM 825 N N . GLY A 1 107 ? 13.834 -2.454 -12.915 1.00 57.47 107 GLY A N 1
ATOM 826 C CA . GLY A 1 107 ? 15.136 -1.782 -12.837 1.00 57.47 107 GLY A CA 1
ATOM 827 C C . GLY A 1 107 ? 16.389 -2.602 -13.136 1.00 57.47 107 GLY A C 1
ATOM 828 O O . GLY A 1 107 ? 17.428 -1.995 -13.400 1.00 57.47 107 GLY A O 1
ATOM 829 N N . GLN A 1 108 ? 16.362 -3.939 -13.101 1.00 54.81 108 GLN A N 1
ATOM 830 C CA . GLN A 1 108 ? 17.600 -4.716 -13.245 1.00 54.81 108 GLN A CA 1
ATOM 831 C C . GLN A 1 108 ? 17.614 -5.535 -14.539 1.00 54.81 108 GLN A C 1
ATOM 833 O O . GLN A 1 108 ? 17.229 -6.706 -14.544 1.00 54.81 108 GLN A O 1
ATOM 838 N N . PRO A 1 109 ? 18.090 -4.964 -15.666 1.00 57.22 109 PRO A N 1
ATOM 839 C CA . PRO A 1 109 ? 18.413 -5.780 -16.823 1.00 57.22 109 PRO A CA 1
ATOM 840 C C . PRO A 1 109 ? 19.429 -6.831 -16.381 1.00 57.22 109 PRO A C 1
ATOM 842 O O . PRO A 1 109 ? 20.529 -6.482 -15.952 1.00 57.22 109 PRO A O 1
ATOM 845 N N . ASP A 1 110 ? 19.053 -8.110 -16.479 1.00 67.56 110 ASP A N 1
ATOM 846 C CA . ASP A 1 110 ? 19.952 -9.222 -16.179 1.00 67.56 110 ASP A CA 1
ATOM 847 C C . ASP A 1 110 ? 21.284 -8.992 -16.925 1.00 67.56 110 ASP A C 1
ATOM 849 O O . ASP A 1 110 ? 21.320 -9.026 -18.169 1.00 67.56 110 ASP A O 1
ATOM 853 N N . PRO A 1 111 ? 22.392 -8.733 -16.201 1.00 69.00 111 PRO A N 1
ATOM 854 C CA . PRO A 1 111 ? 23.667 -8.397 -16.818 1.00 69.00 111 PRO A CA 1
ATOM 855 C C . PRO A 1 111 ? 24.180 -9.536 -17.710 1.00 69.00 111 PRO A C 1
ATOM 857 O O . PRO A 1 111 ? 24.938 -9.288 -18.656 1.00 69.00 111 PRO A O 1
ATOM 860 N N . ALA A 1 112 ? 23.745 -10.780 -17.474 1.00 72.44 112 ALA A N 1
ATOM 861 C CA . ALA A 1 112 ? 24.056 -11.915 -18.331 1.00 72.44 112 ALA A CA 1
ATOM 862 C C . ALA A 1 112 ? 23.298 -11.848 -19.667 1.00 72.44 112 ALA A C 1
ATOM 864 O O . ALA A 1 112 ? 23.904 -12.046 -20.729 1.00 72.44 112 ALA A O 1
ATOM 865 N N . LYS A 1 113 ? 22.004 -11.508 -19.645 1.00 77.00 113 LYS A N 1
ATOM 866 C CA . LYS A 1 113 ? 21.163 -11.358 -20.843 1.00 77.00 113 LYS A CA 1
ATOM 867 C C . LYS A 1 113 ? 21.645 -10.221 -21.745 1.00 77.00 113 LYS A C 1
ATOM 869 O O . LYS A 1 113 ? 21.752 -10.413 -22.961 1.00 77.00 113 LYS A O 1
ATOM 874 N N . GLU A 1 114 ? 22.024 -9.081 -21.168 1.00 79.44 114 GLU A N 1
ATOM 875 C CA . GLU A 1 114 ? 22.563 -7.944 -21.926 1.00 79.44 114 GLU A CA 1
ATOM 876 C C . GLU A 1 114 ? 23.953 -8.256 -22.508 1.00 79.44 114 GLU A C 1
ATOM 878 O O . GLU A 1 114 ? 24.206 -8.033 -23.697 1.00 79.44 114 GLU A O 1
ATOM 883 N N . ARG A 1 115 ? 24.840 -8.900 -21.735 1.00 82.06 115 ARG A N 1
ATOM 884 C CA . ARG A 1 115 ? 26.142 -9.373 -22.240 1.00 82.06 115 ARG A CA 1
ATOM 885 C C . ARG A 1 115 ? 25.981 -10.374 -23.386 1.00 82.06 115 ARG A C 1
ATOM 887 O O . ARG A 1 115 ? 26.704 -10.296 -24.382 1.00 82.06 115 ARG A O 1
ATOM 894 N N . ALA A 1 116 ? 25.035 -11.306 -23.279 1.00 84.12 116 ALA A N 1
ATOM 895 C CA . ALA A 1 116 ? 24.747 -12.272 -24.335 1.00 84.12 116 ALA A CA 1
ATOM 896 C C . ALA A 1 116 ? 24.207 -11.589 -25.602 1.00 84.12 116 ALA A C 1
ATOM 898 O O . ALA A 1 116 ? 24.575 -11.971 -26.716 1.00 84.12 116 ALA A O 1
ATOM 899 N N . ARG A 1 117 ? 23.365 -10.558 -25.456 1.00 84.56 117 ARG A N 1
ATOM 900 C CA . ARG A 1 117 ? 22.854 -9.759 -26.578 1.00 84.56 117 ARG A CA 1
ATOM 901 C C . ARG A 1 117 ? 23.979 -9.013 -27.296 1.00 84.56 117 ARG A C 1
ATOM 903 O O . ARG A 1 117 ? 24.072 -9.123 -28.520 1.00 84.56 117 ARG A O 1
ATOM 910 N N . ARG A 1 118 ? 24.873 -8.353 -26.551 1.00 86.44 118 ARG A N 1
ATOM 911 C CA . ARG A 1 118 ? 26.048 -7.654 -27.103 1.00 86.44 118 ARG A CA 1
ATOM 912 C C . ARG A 1 118 ? 26.970 -8.598 -27.868 1.00 86.44 118 ARG A C 1
ATOM 914 O O . ARG A 1 118 ? 27.227 -8.371 -29.044 1.00 86.44 118 ARG A O 1
ATOM 921 N N . ARG A 1 119 ? 27.325 -9.747 -27.276 1.00 87.50 119 ARG A N 1
ATOM 922 C CA . ARG A 1 119 ? 28.146 -10.775 -27.950 1.00 87.50 119 ARG A CA 1
ATOM 923 C C . ARG A 1 119 ? 27.543 -11.249 -29.275 1.00 87.50 119 ARG A C 1
ATOM 925 O O . ARG A 1 119 ? 28.264 -11.440 -30.254 1.00 87.50 119 ARG A O 1
ATOM 932 N N . ARG A 1 120 ? 26.219 -11.439 -29.333 1.00 89.25 120 ARG A N 1
ATOM 933 C CA . ARG A 1 120 ? 25.526 -11.824 -30.576 1.00 89.25 120 ARG A CA 1
ATOM 934 C C . ARG A 1 120 ? 25.570 -10.708 -31.620 1.00 89.25 120 ARG A C 1
ATOM 936 O O . ARG A 1 120 ? 25.760 -11.011 -32.796 1.00 89.25 120 ARG A O 1
ATOM 943 N N . ALA A 1 121 ? 25.404 -9.451 -31.214 1.00 90.81 121 ALA A N 1
ATOM 944 C CA . ALA A 1 121 ? 25.492 -8.302 -32.113 1.00 90.81 121 ALA A CA 1
ATOM 945 C C . ALA A 1 121 ? 26.911 -8.140 -32.686 1.00 90.81 121 ALA A C 1
ATOM 947 O O . ALA A 1 121 ? 27.069 -8.043 -33.904 1.00 90.81 121 ALA A O 1
ATOM 948 N N . ASP A 1 122 ? 27.936 -8.232 -31.837 1.00 91.38 122 ASP A N 1
ATOM 949 C CA . ASP A 1 122 ? 29.340 -8.117 -32.242 1.00 91.38 122 ASP A CA 1
ATOM 950 C C . ASP A 1 122 ? 29.743 -9.241 -33.201 1.00 91.38 122 ASP A C 1
ATOM 952 O O . ASP A 1 122 ? 30.357 -8.994 -34.239 1.00 91.38 122 ASP A O 1
ATOM 956 N N . SER A 1 123 ? 29.313 -10.478 -32.923 1.00 90.31 123 SER A N 1
ATOM 957 C CA . SER A 1 123 ? 29.556 -11.616 -33.816 1.00 90.31 123 SER A CA 1
ATOM 958 C C . SER A 1 123 ? 28.904 -11.422 -35.190 1.00 90.31 123 SER A C 1
ATOM 960 O O . SER A 1 123 ? 29.526 -11.706 -36.217 1.00 90.31 123 SER A O 1
ATOM 962 N N . ARG A 1 124 ? 27.669 -10.900 -35.238 1.00 92.56 124 ARG A N 1
ATOM 963 C CA . ARG A 1 124 ? 26.986 -10.585 -36.505 1.00 92.56 124 ARG A CA 1
ATOM 964 C C . ARG A 1 124 ? 27.729 -9.499 -37.280 1.00 92.56 124 ARG A C 1
ATOM 966 O O . ARG A 1 124 ? 27.933 -9.661 -38.482 1.00 92.56 124 ARG A O 1
ATOM 973 N N . LYS A 1 125 ? 28.177 -8.440 -36.598 1.00 93.12 125 LYS A N 1
ATOM 974 C CA . LYS A 1 125 ? 28.950 -7.348 -37.205 1.00 93.12 125 LYS A CA 1
ATOM 975 C C . LYS A 1 125 ? 30.273 -7.854 -37.782 1.00 93.12 125 LYS A C 1
ATOM 977 O O . LYS A 1 125 ? 30.578 -7.567 -38.937 1.00 93.12 125 LYS A O 1
ATOM 982 N N . LEU A 1 126 ? 31.008 -8.669 -37.027 1.00 91.56 126 LEU A N 1
ATOM 983 C CA . LEU A 1 126 ? 32.271 -9.256 -37.475 1.00 91.56 126 LEU A CA 1
ATOM 984 C C . LEU A 1 126 ? 32.074 -10.167 -38.695 1.00 91.56 126 LEU A C 1
ATOM 986 O O . LEU A 1 126 ? 32.792 -10.042 -39.685 1.00 91.56 126 LEU A O 1
ATOM 990 N N . LYS A 1 127 ? 31.062 -11.045 -38.675 1.00 92.94 127 LYS A N 1
ATOM 991 C CA . LYS A 1 127 ? 30.744 -11.912 -39.824 1.00 92.94 127 LYS A CA 1
ATOM 992 C C . LYS A 1 127 ? 30.374 -11.108 -41.072 1.00 92.94 127 LYS A C 1
ATOM 994 O O . LYS A 1 127 ? 30.795 -11.472 -42.170 1.00 92.94 127 LYS A O 1
ATOM 999 N N . ALA A 1 128 ? 29.621 -10.020 -40.914 1.00 92.56 128 ALA A N 1
ATOM 1000 C CA . ALA A 1 128 ? 29.275 -9.136 -42.023 1.00 92.56 128 ALA A CA 1
ATOM 1001 C C . ALA A 1 128 ? 30.523 -8.476 -42.631 1.00 92.56 128 ALA A C 1
ATOM 1003 O O . ALA A 1 128 ? 30.683 -8.501 -43.850 1.00 92.56 128 ALA A O 1
ATOM 1004 N N . GLN A 1 129 ? 31.445 -7.979 -41.800 1.00 92.56 129 GLN A N 1
ATOM 1005 C CA . GLN A 1 129 ? 32.708 -7.392 -42.262 1.00 92.56 129 GLN A CA 1
ATOM 1006 C C . GLN A 1 129 ? 33.596 -8.408 -42.990 1.00 92.56 129 GLN A C 1
ATOM 1008 O O . GLN A 1 129 ? 34.141 -8.102 -44.048 1.00 92.56 129 GLN A O 1
ATOM 1013 N N . ILE A 1 130 ? 33.704 -9.637 -42.472 1.00 93.00 130 ILE A N 1
ATOM 1014 C CA . ILE A 1 130 ? 34.463 -10.712 -43.128 1.00 93.00 130 ILE A CA 1
ATOM 1015 C C . ILE A 1 130 ? 33.869 -11.021 -44.506 1.00 93.00 130 ILE A C 1
ATOM 1017 O O . ILE A 1 130 ? 34.605 -11.112 -45.488 1.00 93.00 130 ILE A O 1
ATOM 1021 N N . ARG A 1 131 ? 32.538 -11.135 -44.603 1.00 90.88 131 ARG A N 1
ATOM 1022 C CA . ARG A 1 131 ? 31.849 -11.382 -45.878 1.00 90.88 131 ARG A CA 1
ATOM 1023 C C . ARG A 1 131 ? 32.063 -10.237 -46.871 1.00 90.88 131 ARG A C 1
ATOM 1025 O O . ARG A 1 131 ? 32.331 -10.507 -48.036 1.00 90.88 131 ARG A O 1
ATOM 1032 N N . GLN A 1 132 ? 31.982 -8.988 -46.415 1.00 90.69 132 GLN A N 1
ATOM 1033 C CA . GLN A 1 132 ? 32.237 -7.807 -47.248 1.00 90.69 132 GLN A CA 1
ATOM 1034 C C . GLN A 1 132 ? 33.687 -7.760 -47.746 1.00 90.69 132 GLN A C 1
ATOM 1036 O O . GLN A 1 132 ? 33.917 -7.554 -48.933 1.00 90.69 132 GLN A O 1
ATOM 1041 N N . SER A 1 133 ? 34.660 -8.015 -46.868 1.00 87.19 133 SER A N 1
ATOM 1042 C CA . SER A 1 133 ? 36.084 -8.070 -47.224 1.00 87.19 133 SER A CA 1
ATOM 1043 C C . SER A 1 133 ? 36.374 -9.177 -48.241 1.00 87.19 133 SER A C 1
ATOM 1045 O O . SER A 1 133 ? 37.074 -8.945 -49.225 1.00 87.19 133 SER A O 1
ATOM 1047 N N . LYS A 1 134 ? 35.792 -10.368 -48.046 1.00 88.81 134 LYS A N 1
ATOM 1048 C CA . LYS A 1 134 ? 35.942 -11.495 -48.973 1.00 88.81 134 LYS A CA 1
ATOM 1049 C C . LYS A 1 134 ? 35.361 -11.173 -50.353 1.00 88.81 134 LYS A C 1
ATOM 1051 O O . LYS A 1 134 ? 36.073 -11.312 -51.341 1.00 88.81 134 LYS A O 1
ATOM 1056 N N . ALA A 1 135 ? 34.134 -10.655 -50.408 1.00 89.06 135 ALA A N 1
ATOM 1057 C CA . ALA A 1 135 ? 33.499 -10.255 -51.664 1.00 89.06 135 ALA A CA 1
ATOM 1058 C C . ALA A 1 135 ? 34.292 -9.155 -52.394 1.00 89.06 135 ALA A C 1
ATOM 1060 O O . ALA A 1 135 ? 34.472 -9.218 -53.605 1.00 89.06 135 ALA A O 1
ATOM 1061 N N . ALA A 1 136 ? 34.828 -8.173 -51.660 1.00 87.81 136 ALA A N 1
ATOM 1062 C CA . ALA A 1 136 ? 35.643 -7.10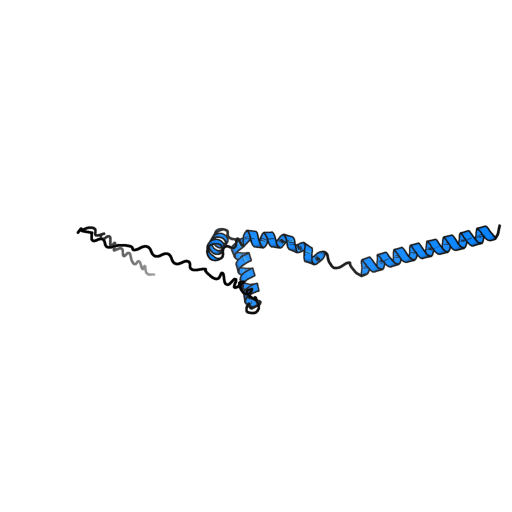8 -52.240 1.00 87.81 136 ALA A CA 1
ATOM 1063 C C . ALA A 1 136 ? 36.984 -7.611 -52.804 1.00 87.81 136 ALA A C 1
ATOM 1065 O O . ALA A 1 136 ? 37.490 -7.042 -53.767 1.00 87.81 136 ALA A O 1
ATOM 1066 N N . ARG A 1 137 ? 37.575 -8.658 -52.214 1.00 84.62 137 ARG A N 1
ATOM 1067 C CA . ARG A 1 137 ? 38.794 -9.296 -52.739 1.00 84.62 137 ARG A CA 1
ATOM 1068 C C . ARG A 1 137 ? 38.507 -10.124 -53.986 1.00 84.62 137 ARG A C 1
ATOM 1070 O O . ARG A 1 137 ? 39.267 -10.033 -54.940 1.00 84.62 137 ARG A O 1
ATOM 1077 N N . GLU A 1 138 ? 37.411 -10.879 -53.990 1.00 86.75 138 GLU A N 1
ATOM 1078 C CA . GLU A 1 138 ? 36.980 -11.670 -55.149 1.00 86.75 138 GLU A CA 1
ATOM 1079 C C . GLU A 1 138 ? 36.649 -10.773 -56.352 1.00 86.75 138 GLU A C 1
ATOM 1081 O O . GLU A 1 138 ? 37.093 -11.060 -57.457 1.00 86.75 138 GLU A O 1
ATOM 1086 N N . ALA A 1 139 ? 35.986 -9.632 -56.135 1.00 84.19 139 ALA A N 1
ATOM 1087 C CA . ALA A 1 139 ? 35.685 -8.662 -57.193 1.00 84.19 139 ALA A CA 1
ATOM 1088 C C . ALA A 1 139 ? 36.918 -7.928 -57.758 1.00 84.19 139 ALA A C 1
ATOM 1090 O O . ALA A 1 139 ? 36.835 -7.346 -58.830 1.00 84.19 139 ALA A O 1
ATOM 1091 N N . ARG A 1 140 ? 38.048 -7.911 -57.036 1.00 77.75 140 ARG A N 1
ATOM 1092 C CA . ARG A 1 140 ? 39.314 -7.304 -57.496 1.00 77.75 140 ARG A CA 1
ATOM 1093 C C . ARG A 1 140 ? 40.239 -8.291 -58.208 1.00 77.75 140 ARG A C 1
ATOM 1095 O O . ARG A 1 140 ? 41.268 -7.873 -58.724 1.00 77.75 140 ARG A O 1
ATOM 1102 N N . ALA A 1 141 ? 39.925 -9.583 -58.151 1.00 77.38 141 ALA A N 1
ATOM 1103 C CA . ALA A 1 141 ? 40.701 -10.654 -58.771 1.00 77.38 141 ALA A CA 1
ATOM 1104 C C . ALA A 1 141 ? 40.103 -11.122 -60.115 1.00 77.38 141 ALA A C 1
ATOM 1106 O O . ALA A 1 141 ? 40.615 -12.076 -60.698 1.00 77.38 141 ALA A O 1
ATOM 1107 N N . GLN A 1 142 ? 39.025 -10.473 -60.567 1.00 59.47 142 GLN A N 1
ATOM 1108 C CA . GLN A 1 142 ? 38.415 -10.602 -61.893 1.00 59.47 142 GLN A CA 1
ATOM 1109 C C . GLN A 1 142 ? 38.799 -9.391 -62.741 1.00 59.47 142 GLN A C 1
ATOM 1111 O O . GLN A 1 142 ? 38.965 -9.581 -63.963 1.00 59.47 142 GLN A O 1
#

Mean predicted aligned error: 21.12 Å

Sequence (142 aa):
MKQLQSDVSQKHEHVELLPSPTGNGKSPTSEQIPAQGLDTFRDDDGSVPKGQDDKDIDDRDVLRGLNIAISAACDEEVDAWIRQKTGVRIRRFLADLKAFETLGDEGQPDPAKERARRRRADSRKLKAQIRQSKAAREARAQ

Nearest PDB structures (foldseek):
  7b9c-assembly1_B  TM=4.031E-01  e=9.535E+00  Homo sapiens
  8iyj-assembly1_T3  TM=1.837E-01  e=8.899E+00  Mus musculus